Protein AF-A0A9E0KVA7-F1 (afdb_monomer)

Mean predicted aligned error: 11.43 Å

Secondary structure (DSSP, 8-state):
--HHHHHHHHHHT-THHHHHHHHHHHHHHHHHHHSPP-SS--------------TT--HHHHHHH-

Solvent-accessible surface area (backbone atoms only — not comparable to full-atom values): 4454 Å² total; per-residue (Å²): 130,57,74,69,50,57,53,49,60,60,48,72,77,38,83,58,46,64,56,52,51,51,51,53,50,52,51,50,53,49,48,65,74,66,55,82,82,67,91,67,73,81,80,79,73,91,77,83,85,85,84,79,90,65,87,92,59,54,74,71,56,47,73,74,74,109

pLDDT: mean 86.12, std 8.51, range [62.66, 98.12]

Foldseek 3Di:
DDPVVVVCVVLVPDPCNVVVVVVVVVVVVVCVVPPDDDPPPPPPDPDDDDDDDDPPDDPVRVVVPD

Radius of gyration: 31.27 Å; Cα contacts (8 Å, |Δi|>4): 5; chains: 1; bounding box: 52×28×78 Å

Sequence (66 aa):
MRISGRIAAFFLRSQMTPLIGIVALLLGLFAVGVTPREEEPQINVTMANVIVPFPGASSADVESRV

Structure (mmCIF, N/CA/C/O backbone):
data_AF-A0A9E0KVA7-F1
#
_entry.id   AF-A0A9E0KVA7-F1
#
loop_
_atom_site.group_PDB
_atom_site.id
_atom_site.type_symbol
_atom_site.label_atom_id
_atom_site.label_alt_id
_atom_site.label_comp_id
_atom_site.label_asym_id
_atom_site.label_entity_id
_atom_site.label_seq_id
_atom_site.pdbx_PDB_ins_code
_atom_site.Cartn_x
_atom_site.Cartn_y
_atom_site.Cartn_z
_atom_site.occupancy
_atom_site.B_iso_or_equiv
_atom_site.auth_seq_id
_atom_site.auth_comp_id
_atom_site.auth_asym_id
_atom_site.auth_atom_id
_atom_site.pdbx_PDB_model_num
ATOM 1 N N . MET A 1 1 ? -9.813 19.249 25.445 1.00 67.19 1 MET A N 1
ATOM 2 C CA . MET A 1 1 ? -9.522 17.956 24.779 1.00 67.19 1 MET A CA 1
ATOM 3 C C . MET A 1 1 ? -9.045 18.247 23.357 1.00 67.19 1 MET A C 1
ATOM 5 O O . MET A 1 1 ? -9.748 18.951 22.643 1.00 67.19 1 MET A O 1
ATOM 9 N N . ARG A 1 2 ? -7.829 17.823 22.979 1.00 90.50 2 ARG A N 1
ATOM 10 C CA . ARG A 1 2 ? -7.245 18.070 21.640 1.00 90.50 2 ARG A CA 1
ATOM 11 C C . ARG A 1 2 ? -8.015 17.314 20.544 1.00 90.50 2 ARG A C 1
ATOM 13 O O . ARG A 1 2 ? -8.771 16.397 20.860 1.00 90.50 2 ARG A O 1
ATOM 20 N N . ILE A 1 3 ? -7.804 17.685 19.278 1.00 92.38 3 ILE A N 1
ATOM 21 C CA . ILE A 1 3 ? -8.487 17.106 18.100 1.00 92.38 3 ILE A CA 1
ATOM 22 C C . ILE A 1 3 ? -8.417 15.572 18.112 1.00 92.38 3 ILE A C 1
ATOM 24 O O . ILE A 1 3 ? -9.448 14.910 18.037 1.00 92.38 3 ILE A O 1
ATOM 28 N N . SER A 1 4 ? -7.231 15.009 18.340 1.00 90.50 4 SER A N 1
ATOM 29 C CA . SER A 1 4 ? -7.009 13.562 18.445 1.00 90.50 4 SER A CA 1
ATOM 30 C C . SER A 1 4 ? -7.833 12.908 19.563 1.00 90.50 4 SER A C 1
ATOM 32 O O . SER A 1 4 ? -8.372 11.822 19.376 1.00 90.50 4 SER A O 1
ATOM 34 N N . GLY A 1 5 ? -8.014 13.591 20.699 1.00 91.62 5 GLY A N 1
ATOM 35 C CA . GLY A 1 5 ? -8.850 13.105 21.799 1.00 91.62 5 GLY A CA 1
ATOM 36 C C . GLY A 1 5 ? -10.338 13.075 21.444 1.00 91.62 5 GLY A C 1
ATOM 37 O O . GLY A 1 5 ? -11.016 12.098 21.752 1.00 91.62 5 GLY A O 1
ATOM 38 N N . ARG A 1 6 ? -10.848 14.107 20.754 1.00 90.25 6 ARG A N 1
ATOM 39 C CA . ARG A 1 6 ? -12.248 14.138 20.284 1.00 90.25 6 ARG A CA 1
ATOM 40 C C . ARG A 1 6 ? -12.539 13.007 19.296 1.00 90.25 6 ARG A C 1
ATOM 42 O O . ARG A 1 6 ? -13.590 12.385 19.397 1.00 90.25 6 ARG A O 1
ATOM 49 N N . ILE A 1 7 ? -11.600 12.725 18.392 1.00 89.50 7 ILE A N 1
ATOM 50 C CA . ILE A 1 7 ? -11.713 11.622 17.430 1.00 89.50 7 ILE A CA 1
ATOM 51 C C . ILE A 1 7 ? -11.701 10.279 18.169 1.00 89.50 7 ILE A C 1
ATOM 53 O O . ILE A 1 7 ? -12.610 9.478 17.986 1.00 89.50 7 ILE A O 1
ATOM 57 N N . ALA A 1 8 ? -10.744 10.051 19.072 1.00 89.56 8 ALA A N 1
ATOM 58 C CA . ALA A 1 8 ? -10.665 8.798 19.825 1.00 89.56 8 ALA A CA 1
ATOM 59 C C . ALA A 1 8 ? -11.942 8.516 20.640 1.00 89.56 8 ALA A C 1
ATOM 61 O O . ALA A 1 8 ? -12.441 7.393 20.635 1.00 89.56 8 ALA A O 1
ATOM 62 N N . ALA A 1 9 ? -12.517 9.537 21.286 1.00 87.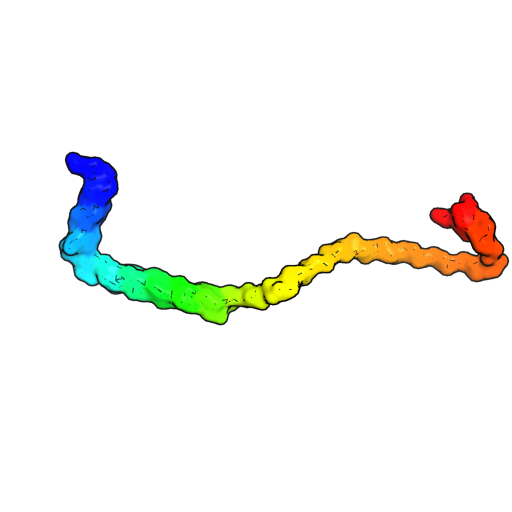88 9 ALA A N 1
ATOM 63 C CA . ALA A 1 9 ? -13.758 9.399 22.050 1.00 87.88 9 ALA A CA 1
ATOM 64 C C . ALA A 1 9 ? -14.966 8.995 21.185 1.00 87.88 9 ALA A C 1
ATOM 66 O O . ALA A 1 9 ? -15.827 8.255 21.658 1.00 87.88 9 ALA A O 1
ATOM 67 N N . PHE A 1 10 ? -15.014 9.442 19.927 1.00 87.88 10 PHE A N 1
ATOM 68 C CA . PHE A 1 10 ? -16.066 9.071 18.979 1.00 87.88 10 PHE A CA 1
ATOM 69 C C . PHE A 1 10 ? -16.008 7.580 18.610 1.00 87.88 10 PHE A C 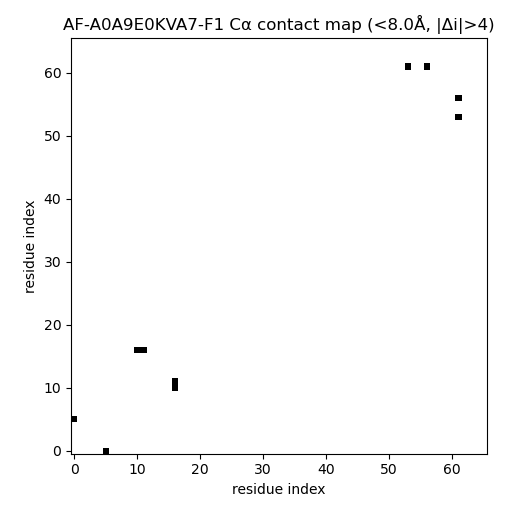1
ATOM 71 O O . PHE A 1 10 ? -17.031 6.899 18.601 1.00 87.88 10 PHE A O 1
ATOM 78 N N . PHE A 1 11 ? -14.807 7.047 18.374 1.00 89.88 11 PHE A N 1
ATOM 79 C CA . PHE A 1 11 ? -14.625 5.641 17.999 1.00 89.88 11 PHE A CA 1
ATOM 80 C C . PHE A 1 11 ? -14.667 4.673 19.194 1.00 89.88 11 PHE A C 1
ATOM 82 O O . PHE A 1 11 ? -15.050 3.518 19.022 1.00 89.88 11 PHE A O 1
ATOM 89 N N . LEU A 1 12 ? -14.347 5.135 20.408 1.00 87.62 12 LEU A N 1
ATOM 90 C CA . LEU A 1 12 ? -14.279 4.316 21.629 1.00 87.62 12 LEU A CA 1
ATOM 91 C C . LEU A 1 12 ? -15.600 3.638 22.019 1.00 87.62 12 LEU A C 1
ATOM 93 O O . LEU A 1 12 ? -15.583 2.534 22.553 1.00 87.62 12 LEU A O 1
ATOM 97 N N . ARG A 1 13 ? -16.743 4.295 21.786 1.00 85.69 13 ARG A N 1
ATOM 98 C CA . ARG A 1 13 ? -18.078 3.756 22.118 1.00 85.69 13 ARG A CA 1
ATOM 99 C C . ARG A 1 13 ? -18.837 3.208 20.910 1.00 85.69 13 ARG A C 1
ATOM 101 O O . ARG A 1 13 ? -19.957 2.732 21.064 1.00 85.69 13 ARG A O 1
ATOM 108 N N . SER A 1 14 ? -18.257 3.291 19.716 1.00 86.00 14 SER A N 1
ATOM 109 C CA . SER A 1 14 ? -18.938 2.906 18.485 1.00 86.00 14 SER A CA 1
ATOM 110 C C . SER A 1 14 ? -18.764 1.415 18.199 1.00 86.00 14 SER A C 1
ATOM 112 O O . SER A 1 14 ? -17.650 0.926 18.015 1.00 86.00 14 SER A O 1
ATOM 114 N N . GLN A 1 15 ? -19.885 0.699 18.091 1.00 87.38 15 GLN A N 1
ATOM 115 C CA . GLN A 1 15 ? -19.923 -0.705 17.660 1.00 87.38 15 GLN A CA 1
ATOM 116 C C . GLN A 1 15 ? -19.477 -0.882 16.196 1.00 87.38 15 GLN A C 1
ATOM 118 O O . GLN A 1 15 ? -19.106 -1.980 15.793 1.00 87.38 15 GLN A O 1
ATOM 123 N N . MET A 1 16 ? -19.468 0.202 15.410 1.00 89.12 16 MET A N 1
ATOM 124 C CA . MET A 1 16 ? -19.022 0.205 14.013 1.00 89.12 16 MET A CA 1
ATOM 125 C C . MET A 1 16 ? -17.495 0.230 13.877 1.00 89.12 16 MET A C 1
ATOM 127 O O . MET A 1 16 ? -16.976 -0.213 12.857 1.00 89.12 16 MET A O 1
ATOM 131 N N . THR A 1 17 ? -16.758 0.716 14.881 1.00 93.50 17 THR A N 1
ATOM 132 C CA . THR A 1 17 ? -15.286 0.785 14.856 1.00 93.50 17 THR A CA 1
ATOM 133 C C . THR A 1 17 ? -14.621 -0.562 14.534 1.00 93.50 17 THR A C 1
ATOM 135 O O . THR A 1 17 ? -13.812 -0.594 13.605 1.00 93.50 17 THR A O 1
ATOM 138 N N . PRO A 1 18 ? -14.949 -1.683 15.217 1.00 91.75 18 PRO A N 1
ATOM 139 C CA . PRO A 1 18 ? -14.362 -2.979 14.874 1.00 91.75 18 PRO A CA 1
ATOM 140 C C . PRO A 1 18 ? -14.751 -3.451 13.467 1.00 91.75 18 PRO A C 1
ATOM 142 O O . PRO A 1 18 ? -13.907 -3.999 12.765 1.00 91.75 18 PRO A O 1
ATOM 145 N N . LEU A 1 19 ? -15.984 -3.190 13.015 1.00 94.31 19 LEU A N 1
ATOM 146 C CA . LEU A 1 19 ? -16.432 -3.551 11.665 1.00 94.31 19 LEU A CA 1
ATOM 147 C C . LEU A 1 19 ? -15.634 -2.817 10.584 1.00 94.31 19 LEU A C 1
ATOM 149 O O . LEU A 1 19 ? -15.129 -3.446 9.657 1.00 94.31 19 LEU A O 1
ATOM 153 N N . ILE A 1 20 ? -15.467 -1.500 10.729 1.00 94.38 20 ILE A N 1
ATOM 154 C CA . ILE A 1 20 ? -14.666 -0.682 9.810 1.00 94.38 20 ILE A CA 1
ATOM 155 C C . ILE A 1 20 ? -13.208 -1.151 9.818 1.00 94.38 20 ILE A C 1
ATOM 157 O O . ILE A 1 20 ? -12.599 -1.248 8.756 1.00 94.38 20 ILE A O 1
ATOM 161 N N . GLY A 1 21 ? -12.663 -1.488 10.991 1.00 94.75 21 GLY A N 1
ATOM 162 C CA . GLY A 1 21 ? -11.313 -2.038 11.114 1.00 94.75 21 GLY A CA 1
ATOM 163 C C . GLY A 1 21 ? -11.135 -3.345 10.339 1.00 94.75 21 GLY A C 1
ATOM 164 O O . GLY A 1 21 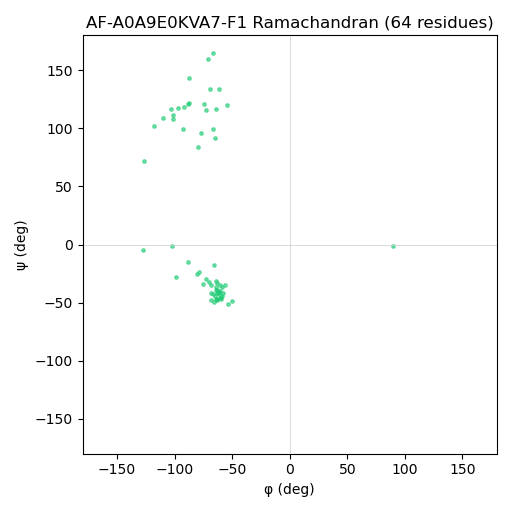? -10.169 -3.484 9.592 1.00 94.75 21 GLY A O 1
ATOM 165 N N . ILE A 1 22 ? -12.090 -4.272 10.454 1.00 96.75 22 ILE A N 1
ATOM 166 C CA . ILE A 1 22 ? -12.071 -5.539 9.709 1.00 96.75 22 ILE A CA 1
ATOM 167 C C . ILE A 1 22 ? -12.170 -5.281 8.205 1.00 96.75 22 ILE A C 1
ATOM 169 O O . ILE A 1 22 ? -11.378 -5.829 7.446 1.00 96.75 22 ILE A O 1
ATOM 173 N N . VAL A 1 23 ? -13.091 -4.423 7.762 1.00 97.31 23 VAL A N 1
ATOM 174 C CA . VAL A 1 23 ? -13.233 -4.087 6.337 1.00 97.31 23 VAL A CA 1
ATOM 175 C C . VAL A 1 23 ? -11.949 -3.461 5.792 1.00 97.31 23 VAL A C 1
ATOM 177 O O . VAL A 1 23 ? -11.474 -3.879 4.742 1.00 97.31 23 VAL A O 1
ATOM 180 N N . ALA A 1 24 ? -11.348 -2.512 6.511 1.00 97.31 24 ALA A N 1
ATOM 181 C CA . ALA A 1 24 ? -10.087 -1.891 6.112 1.00 97.31 24 ALA A CA 1
ATOM 182 C C . ALA A 1 24 ? -8.945 -2.917 6.014 1.00 97.31 24 ALA A C 1
ATOM 184 O O . ALA A 1 24 ? -8.161 -2.878 5.067 1.00 97.31 24 ALA A O 1
ATOM 185 N N . LEU A 1 25 ? -8.882 -3.867 6.951 1.00 97.9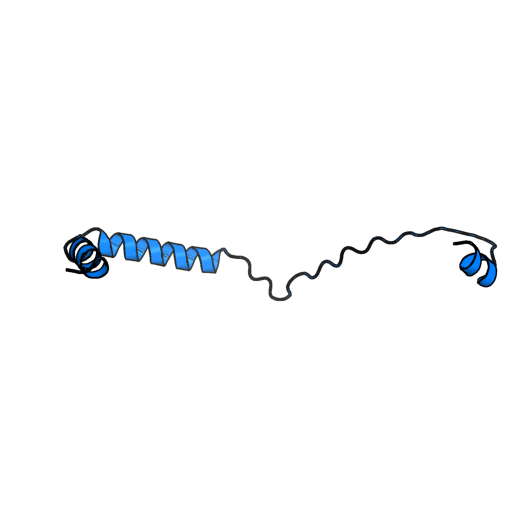4 25 LEU A N 1
ATOM 186 C CA . LEU A 1 25 ? -7.903 -4.951 6.924 1.00 97.94 25 LEU A CA 1
ATOM 187 C C . LEU A 1 25 ? -8.118 -5.885 5.726 1.00 97.94 25 LEU A C 1
ATOM 189 O O . LEU A 1 25 ? -7.160 -6.210 5.029 1.00 97.94 25 LEU A O 1
ATOM 193 N N . LEU A 1 26 ? -9.365 -6.273 5.446 1.00 98.12 26 LEU A N 1
ATOM 194 C CA . LEU A 1 26 ? -9.708 -7.104 4.289 1.00 98.12 26 LEU A CA 1
ATOM 195 C C . LEU A 1 26 ? -9.386 -6.403 2.968 1.00 98.12 26 LEU A C 1
ATOM 197 O O . LEU A 1 26 ? -8.832 -7.030 2.069 1.00 98.12 26 LEU A O 1
ATOM 201 N N . LEU A 1 27 ? -9.670 -5.103 2.862 1.00 98.12 27 LEU A N 1
ATOM 202 C CA . LEU A 1 27 ? -9.294 -4.297 1.700 1.00 98.12 27 LEU A CA 1
ATOM 203 C C . LEU A 1 27 ? -7.773 -4.222 1.530 1.00 98.12 27 LEU A C 1
ATOM 205 O O . LEU A 1 27 ? -7.287 -4.307 0.406 1.00 98.12 27 LEU A O 1
ATOM 209 N N . GLY A 1 28 ? -7.016 -4.114 2.625 1.00 97.56 28 GLY A N 1
ATOM 210 C CA . GLY A 1 28 ? -5.554 -4.161 2.592 1.00 97.56 28 GLY A CA 1
ATOM 211 C C . GLY A 1 28 ? -5.018 -5.506 2.096 1.00 97.56 28 GLY A C 1
ATOM 212 O O . GLY A 1 28 ? -4.168 -5.541 1.210 1.00 97.56 28 GLY A O 1
ATOM 213 N N . LEU A 1 29 ? -5.553 -6.618 2.609 1.00 98.06 29 LEU A N 1
ATOM 214 C CA . LEU A 1 29 ? -5.194 -7.963 2.144 1.00 98.06 29 LEU A CA 1
ATOM 215 C C . LEU A 1 29 ? -5.541 -8.164 0.667 1.00 98.06 29 LEU A C 1
ATOM 217 O O . LEU A 1 29 ? -4.732 -8.693 -0.092 1.00 98.06 29 LEU A O 1
ATOM 221 N N . PHE A 1 30 ? -6.718 -7.700 0.252 1.00 97.56 30 PHE A N 1
ATOM 222 C CA . PHE A 1 30 ? -7.139 -7.719 -1.142 1.00 97.56 30 PHE A CA 1
ATOM 223 C C . PHE A 1 30 ? -6.185 -6.914 -2.027 1.00 97.56 30 PHE A C 1
ATOM 225 O O . PHE A 1 30 ? -5.741 -7.415 -3.055 1.00 97.56 30 PHE A O 1
ATOM 232 N N . ALA A 1 31 ? -5.813 -5.701 -1.612 1.00 97.31 31 ALA A N 1
ATOM 233 C CA . ALA A 1 31 ? -4.878 -4.865 -2.354 1.00 97.31 31 ALA A CA 1
ATOM 234 C C . ALA A 1 31 ? -3.524 -5.562 -2.532 1.00 97.31 31 ALA A C 1
ATOM 236 O O . ALA A 1 31 ? -3.001 -5.585 -3.642 1.00 97.31 31 ALA A O 1
ATOM 237 N N . VAL A 1 32 ? -2.985 -6.190 -1.484 1.00 95.94 32 VAL A N 1
ATOM 238 C CA . VAL A 1 32 ? -1.730 -6.955 -1.580 1.00 95.94 32 VAL A CA 1
ATOM 239 C C . VAL A 1 32 ? -1.868 -8.159 -2.516 1.00 95.94 32 VAL A C 1
ATOM 241 O O . VAL A 1 32 ? -0.942 -8.444 -3.268 1.00 95.94 32 VAL A O 1
ATOM 244 N N . GLY A 1 33 ? -3.007 -8.854 -2.492 1.00 95.25 33 GLY A N 1
ATOM 245 C CA . GLY A 1 33 ? -3.251 -10.016 -3.351 1.00 95.25 33 GLY A CA 1
ATOM 246 C C . GLY A 1 33 ? -3.492 -9.676 -4.826 1.00 95.25 33 GLY A C 1
ATOM 247 O O . GLY A 1 33 ? -3.180 -10.489 -5.689 1.00 95.25 33 GLY A O 1
ATOM 248 N N . VAL A 1 34 ? -4.045 -8.497 -5.119 1.00 95.94 34 VAL A N 1
ATOM 249 C CA . VAL A 1 34 ? -4.427 -8.082 -6.481 1.00 95.94 34 VAL A CA 1
ATOM 250 C C . VAL A 1 34 ? -3.388 -7.188 -7.146 1.00 95.94 34 VAL A C 1
ATOM 252 O O . VAL A 1 34 ? -3.295 -7.192 -8.370 1.00 95.94 34 VAL A O 1
ATOM 255 N N . THR A 1 35 ? -2.610 -6.422 -6.377 1.00 94.62 35 THR A N 1
ATOM 256 C CA . THR A 1 35 ? -1.584 -5.534 -6.941 1.00 94.62 35 THR A CA 1
ATOM 257 C C . THR A 1 35 ? -0.513 -6.376 -7.638 1.00 94.62 35 THR A C 1
ATOM 259 O O . THR A 1 35 ? 0.172 -7.149 -6.961 1.00 94.62 35 THR A O 1
ATOM 262 N N . PRO A 1 36 ? -0.339 -6.243 -8.968 1.00 89.19 36 PRO A N 1
ATOM 263 C CA . PRO A 1 36 ? 0.677 -6.990 -9.690 1.00 89.19 36 PRO A CA 1
ATOM 264 C C . PRO A 1 36 ? 2.062 -6.635 -9.159 1.00 89.19 36 PRO A C 1
ATOM 266 O O . PRO A 1 36 ? 2.387 -5.463 -8.962 1.00 89.19 36 PRO A O 1
ATOM 269 N N . ARG A 1 37 ? 2.881 -7.656 -8.916 1.00 86.31 37 ARG A N 1
ATOM 270 C CA . ARG A 1 37 ? 4.286 -7.461 -8.567 1.00 86.31 37 ARG A CA 1
ATOM 271 C C . ARG A 1 37 ? 5.089 -7.488 -9.859 1.00 86.31 37 ARG A C 1
ATOM 273 O O . ARG A 1 37 ? 5.094 -8.503 -10.545 1.00 86.31 37 ARG A O 1
ATOM 280 N N . GLU A 1 38 ? 5.756 -6.388 -10.178 1.00 88.25 38 GLU A N 1
ATOM 281 C CA . GLU A 1 38 ? 6.762 -6.364 -11.240 1.00 88.25 38 GLU A CA 1
ATOM 282 C C . GLU A 1 38 ? 8.126 -6.642 -10.607 1.00 88.25 38 GLU A C 1
ATOM 284 O O . GLU A 1 38 ? 8.706 -5.775 -9.957 1.00 88.25 38 GLU A O 1
ATOM 289 N N . GLU A 1 39 ? 8.589 -7.892 -10.699 1.00 77.50 39 GLU A N 1
ATOM 290 C CA . GLU A 1 39 ? 9.874 -8.325 -10.122 1.00 77.50 39 GLU A CA 1
ATOM 291 C C . GLU A 1 39 ? 11.066 -7.704 -10.857 1.00 77.50 39 GLU A C 1
ATOM 293 O O . GLU A 1 39 ? 12.062 -7.325 -10.244 1.00 77.50 39 GLU A O 1
ATOM 298 N N . GLU A 1 40 ? 10.912 -7.523 -12.163 1.00 82.44 40 GLU A N 1
ATOM 299 C CA . GLU A 1 40 ? 11.813 -6.767 -13.014 1.00 82.44 40 GLU A CA 1
ATOM 300 C C . GLU A 1 40 ? 10.991 -5.610 -13.574 1.00 82.44 40 GLU A C 1
ATOM 302 O O . GLU A 1 40 ? 10.161 -5.847 -14.457 1.00 82.44 40 GLU A O 1
ATOM 307 N N . PRO A 1 41 ? 11.134 -4.378 -13.045 1.00 77.12 41 PRO A N 1
ATOM 308 C CA . PRO A 1 41 ? 10.402 -3.245 -13.587 1.00 77.12 41 PRO A CA 1
ATOM 309 C C . PRO A 1 41 ? 10.708 -3.177 -15.077 1.00 77.12 41 PRO A C 1
ATOM 311 O O . PRO A 1 41 ? 11.876 -3.082 -15.459 1.00 77.12 41 PRO A O 1
ATOM 314 N N . GLN A 1 42 ? 9.683 -3.281 -15.922 1.00 73.25 42 GLN A N 1
ATOM 315 C CA . GLN A 1 42 ? 9.907 -3.287 -17.361 1.00 73.25 42 GLN A CA 1
ATOM 316 C C . GLN A 1 42 ? 10.438 -1.918 -17.796 1.00 73.25 42 GLN A C 1
ATOM 318 O O . GLN A 1 42 ? 9.688 -0.955 -17.960 1.00 73.25 42 GLN A O 1
ATOM 323 N N . ILE A 1 43 ? 11.755 -1.819 -17.983 1.00 76.12 43 ILE A N 1
ATOM 324 C CA . ILE A 1 43 ? 12.405 -0.612 -18.491 1.00 76.12 43 ILE A CA 1
ATOM 325 C C . ILE A 1 43 ? 12.231 -0.603 -20.010 1.00 76.12 43 ILE A C 1
ATOM 327 O O . ILE A 1 43 ? 13.105 -1.034 -20.762 1.00 76.12 43 ILE A O 1
ATOM 331 N N . ASN A 1 44 ? 11.080 -0.119 -20.476 1.00 76.25 44 ASN A N 1
ATOM 332 C CA . ASN A 1 44 ? 10.899 0.180 -21.890 1.00 76.25 44 ASN A CA 1
ATOM 333 C C . ASN A 1 44 ? 11.609 1.501 -22.205 1.00 76.25 44 ASN A C 1
ATOM 335 O O . ASN A 1 44 ? 11.077 2.589 -21.983 1.00 76.25 44 ASN A O 1
ATOM 339 N N . VAL A 1 45 ? 12.843 1.398 -22.693 1.00 76.25 45 VAL A N 1
ATOM 340 C CA . VAL A 1 45 ? 13.507 2.524 -23.344 1.00 76.25 45 VAL A CA 1
ATOM 341 C C . VAL A 1 45 ? 12.860 2.729 -24.710 1.00 76.25 45 VAL A C 1
ATOM 343 O O . VAL A 1 45 ? 12.936 1.863 -25.579 1.00 76.25 45 VAL A O 1
ATOM 346 N N . THR A 1 46 ? 12.212 3.876 -24.908 1.00 79.06 46 THR A N 1
ATOM 347 C CA . THR A 1 46 ? 11.614 4.243 -26.196 1.00 79.06 46 THR A CA 1
ATOM 348 C C . THR A 1 46 ? 12.715 4.406 -27.245 1.00 79.06 46 THR A C 1
ATOM 350 O O . THR A 1 46 ? 13.289 5.481 -27.401 1.00 7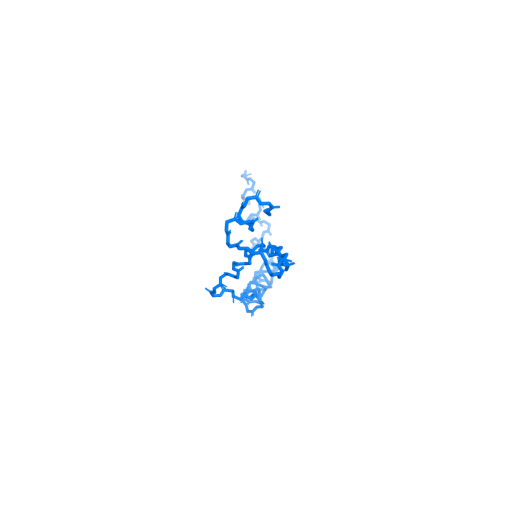9.06 46 THR A O 1
ATOM 353 N N . MET A 1 47 ? 13.025 3.326 -27.956 1.00 82.25 47 MET A N 1
ATOM 354 C CA . MET A 1 47 ? 13.995 3.308 -29.046 1.00 82.25 47 MET A CA 1
ATOM 355 C C . MET A 1 47 ? 13.250 3.440 -30.372 1.00 82.25 47 MET A C 1
ATOM 357 O O . MET A 1 47 ? 12.452 2.579 -30.740 1.00 82.25 47 MET A O 1
ATOM 361 N N . ALA A 1 48 ? 13.523 4.517 -31.103 1.00 82.75 48 ALA A N 1
ATOM 362 C CA . ALA A 1 48 ? 13.086 4.672 -32.483 1.00 82.75 48 ALA A CA 1
ATOM 363 C C . ALA A 1 48 ? 14.272 4.362 -33.403 1.00 82.75 48 ALA A C 1
ATOM 365 O O 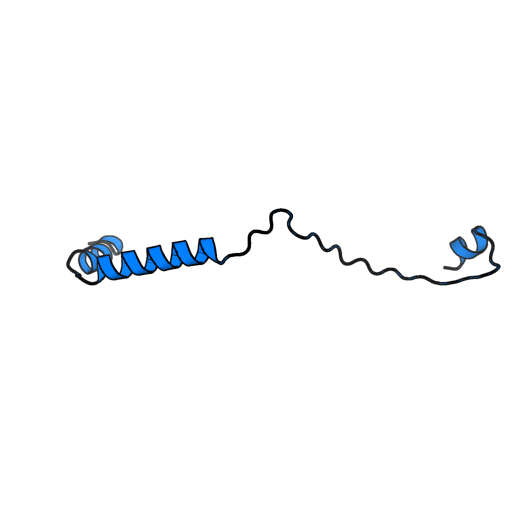. ALA A 1 48 ? 15.243 5.113 -33.445 1.00 82.75 48 ALA A O 1
ATOM 366 N N . ASN A 1 49 ? 14.197 3.249 -34.132 1.00 81.25 49 ASN A N 1
ATOM 367 C CA . ASN A 1 49 ? 15.197 2.909 -35.139 1.00 81.25 49 ASN A CA 1
ATOM 368 C C . ASN A 1 49 ? 14.795 3.532 -36.480 1.00 81.25 49 ASN A C 1
ATOM 370 O O . ASN A 1 49 ? 13.730 3.216 -37.012 1.00 81.25 49 ASN A O 1
ATOM 374 N N . VAL A 1 50 ? 15.653 4.386 -37.040 1.00 81.12 50 VAL A N 1
ATOM 375 C CA . VAL A 1 50 ? 15.513 4.895 -38.411 1.00 81.12 50 VAL A CA 1
ATOM 376 C C . VAL A 1 50 ? 16.486 4.117 -39.290 1.00 81.12 50 VAL A C 1
ATOM 378 O O . VAL A 1 50 ? 17.697 4.278 -39.177 1.00 81.12 50 VAL A O 1
ATOM 381 N N . ILE A 1 51 ? 15.957 3.232 -40.134 1.00 85.38 51 ILE A N 1
ATOM 382 C CA . ILE A 1 51 ? 16.754 2.419 -41.058 1.00 85.38 51 ILE A CA 1
ATOM 383 C C . ILE A 1 51 ? 16.622 3.026 -42.453 1.00 85.38 51 ILE A C 1
ATOM 385 O O . ILE A 1 51 ? 15.527 3.043 -43.016 1.00 85.38 51 ILE A O 1
ATOM 389 N N . VAL A 1 52 ? 17.735 3.496 -43.018 1.00 82.06 52 VAL A N 1
ATOM 390 C CA . VAL A 1 52 ? 17.798 4.016 -44.392 1.00 82.06 52 VAL A CA 1
ATOM 391 C C . VAL A 1 52 ? 18.594 3.033 -45.257 1.00 82.06 52 VAL A C 1
ATOM 393 O O . VAL A 1 52 ? 19.806 2.913 -45.080 1.00 82.06 52 VAL A O 1
ATOM 396 N N . PRO A 1 53 ? 17.956 2.292 -46.182 1.00 79.44 53 PRO A N 1
ATOM 397 C CA . PRO A 1 53 ? 18.679 1.411 -47.091 1.00 79.44 53 PRO A CA 1
ATOM 398 C C . PRO A 1 53 ? 19.386 2.234 -48.177 1.00 79.44 53 PRO A C 1
ATOM 400 O O . PRO A 1 53 ? 18.733 2.928 -48.956 1.00 79.44 53 PRO A O 1
ATOM 403 N N . PHE A 1 54 ? 20.714 2.124 -48.262 1.00 81.12 54 PHE A N 1
ATOM 404 C CA . PHE A 1 54 ? 21.526 2.819 -49.271 1.00 81.12 54 PHE A 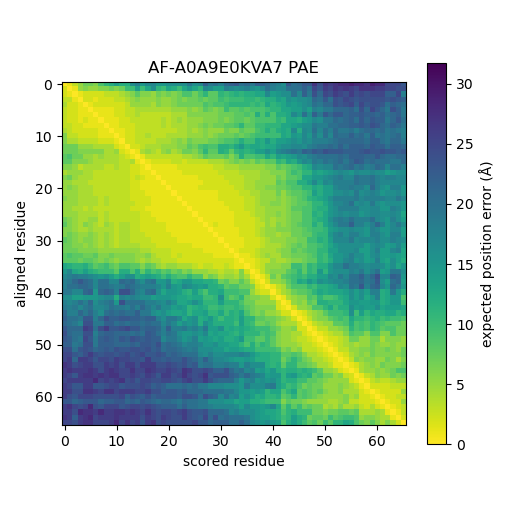CA 1
ATOM 405 C C . PHE A 1 54 ? 22.423 1.829 -50.047 1.00 81.12 54 PHE A C 1
ATOM 407 O O . PHE A 1 54 ? 23.630 1.744 -49.811 1.00 81.12 54 PHE A O 1
ATOM 414 N N . PRO A 1 55 ? 21.832 0.991 -50.925 1.00 77.94 55 PRO A N 1
ATOM 415 C CA . PRO A 1 55 ? 22.553 -0.080 -51.609 1.00 77.94 55 PRO A CA 1
ATOM 416 C C . PRO A 1 55 ? 23.560 0.470 -52.629 1.00 77.94 55 PRO A C 1
ATOM 418 O O . PRO A 1 55 ? 23.224 1.321 -53.448 1.00 77.94 55 PRO A O 1
ATOM 421 N N . GLY A 1 56 ? 24.786 -0.061 -52.611 1.00 77.62 56 GLY A N 1
ATOM 422 C CA . GLY A 1 56 ? 25.846 0.294 -53.564 1.00 77.62 56 GLY A CA 1
ATOM 423 C C . GLY A 1 56 ? 26.749 1.463 -53.150 1.00 77.62 56 GLY A C 1
ATOM 424 O O . GLY A 1 56 ? 27.685 1.769 -53.883 1.00 77.62 56 GLY A O 1
ATOM 425 N N . ALA A 1 57 ? 26.514 2.088 -51.992 1.00 77.81 57 ALA A N 1
ATOM 426 C CA . ALA A 1 57 ? 27.388 3.122 -51.438 1.00 77.81 57 ALA A CA 1
ATOM 427 C C . ALA A 1 57 ? 28.515 2.524 -50.582 1.00 77.81 57 ALA A C 1
ATOM 429 O O . ALA A 1 57 ? 28.308 1.533 -49.876 1.00 77.81 57 ALA A O 1
ATOM 430 N N . SER A 1 58 ? 29.709 3.122 -50.633 1.00 80.88 58 SER A N 1
ATOM 431 C CA . SER A 1 58 ? 30.806 2.735 -49.741 1.00 80.88 58 SER A CA 1
ATOM 432 C C . SER A 1 58 ? 30.518 3.182 -48.301 1.00 80.88 58 SER A C 1
ATOM 434 O O . SER A 1 58 ? 29.723 4.095 -48.077 1.00 80.88 58 SER A O 1
ATOM 436 N N . SER A 1 59 ? 31.173 2.576 -47.305 1.00 79.75 59 SER A N 1
ATOM 437 C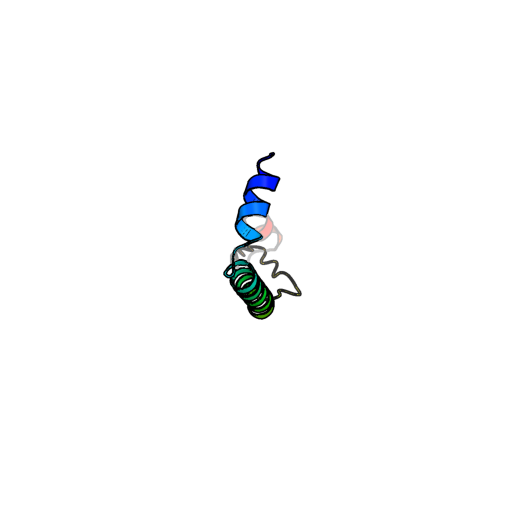 CA . SER A 1 59 ? 30.982 2.959 -45.895 1.00 79.75 59 SER A CA 1
ATOM 438 C C . SER A 1 59 ? 31.265 4.446 -45.640 1.00 79.75 59 SER A C 1
ATOM 440 O O . SER A 1 59 ? 30.551 5.071 -44.862 1.00 79.75 59 SER A O 1
ATOM 442 N N . ALA A 1 60 ? 32.242 5.025 -46.350 1.00 80.31 60 ALA A N 1
ATOM 443 C CA . ALA A 1 60 ? 32.577 6.449 -46.266 1.00 80.31 60 ALA A CA 1
ATOM 444 C C . ALA A 1 60 ? 31.490 7.358 -46.880 1.00 80.31 60 ALA A C 1
ATOM 446 O O . ALA A 1 60 ? 31.264 8.477 -46.415 1.00 80.31 60 ALA A O 1
ATOM 447 N N . ASP A 1 61 ? 30.788 6.882 -47.912 1.00 74.00 61 ASP A N 1
ATOM 448 C CA . ASP A 1 61 ? 29.685 7.624 -48.532 1.00 74.00 61 ASP A CA 1
ATOM 449 C C . ASP A 1 61 ? 28.419 7.604 -47.667 1.00 74.00 61 ASP A C 1
ATOM 451 O O . ASP A 1 61 ? 27.688 8.591 -47.643 1.00 74.00 61 ASP A O 1
ATOM 455 N N . VAL A 1 62 ? 28.163 6.503 -46.948 1.00 78.88 62 VAL A N 1
ATOM 456 C CA . VAL A 1 62 ? 27.036 6.396 -46.006 1.00 78.88 62 VAL A CA 1
ATOM 457 C C . VAL A 1 62 ? 27.265 7.308 -44.801 1.00 78.88 62 VAL A C 1
ATOM 459 O O . VAL A 1 62 ? 26.382 8.086 -44.470 1.00 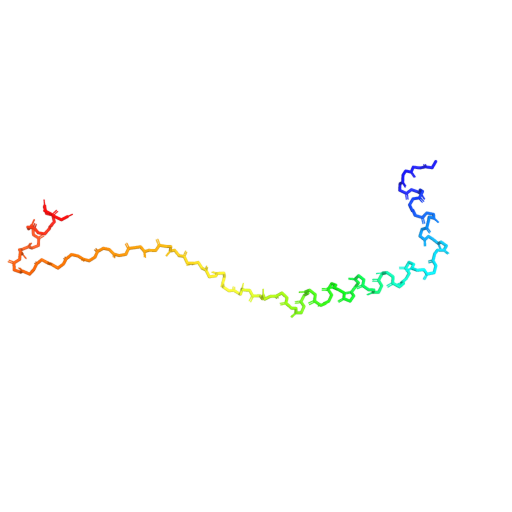78.88 62 VAL A O 1
ATOM 462 N N . GLU A 1 63 ? 28.456 7.276 -44.197 1.00 77.88 63 GLU A N 1
ATOM 463 C CA . GLU A 1 63 ? 28.791 8.094 -43.019 1.00 77.88 63 GLU A CA 1
ATOM 464 C C . GLU A 1 63 ? 28.764 9.606 -43.301 1.00 77.88 63 GLU A C 1
ATOM 466 O O . GLU A 1 63 ? 28.451 10.401 -42.422 1.00 77.88 63 GLU A O 1
ATOM 471 N N . SER A 1 64 ? 29.087 10.027 -44.529 1.00 79.19 64 SER A N 1
ATOM 472 C CA . SER A 1 64 ? 29.140 11.452 -44.885 1.00 79.19 64 SER A CA 1
ATOM 473 C C . SER A 1 64 ? 27.812 12.045 -45.365 1.00 79.19 64 SER A C 1
ATOM 475 O O . SER A 1 64 ? 27.705 13.270 -45.464 1.00 79.19 64 SER A O 1
ATOM 477 N N . ARG A 1 65 ? 26.814 11.217 -45.712 1.00 70.56 65 ARG A N 1
ATOM 478 C CA . ARG A 1 65 ? 25.567 11.665 -46.370 1.00 70.56 65 ARG A CA 1
ATOM 479 C C . ARG A 1 65 ? 24.275 11.212 -45.689 1.00 70.56 65 ARG A C 1
ATOM 481 O O . ARG A 1 65 ? 23.208 11.625 -46.146 1.00 70.56 65 ARG A O 1
ATOM 488 N N . VAL A 1 66 ? 24.363 10.387 -44.648 1.00 62.66 66 VAL A N 1
ATOM 489 C CA . VAL A 1 66 ? 23.241 9.901 -43.828 1.00 62.66 66 VAL A CA 1
ATOM 490 C C . VAL A 1 66 ? 23.500 10.279 -42.380 1.00 62.66 66 VAL A C 1
ATOM 492 O O . VAL A 1 66 ? 22.562 10.827 -41.762 1.00 62.66 66 VAL A O 1
#